Protein AF-A0A8S3CW20-F1 (afdb_monomer)

Sequence (59 aa):
MDEFDEYADDLAYSKRASGISYTRQIDSSTCGRPTIAPKLTERIYGGSVAIPHSWPWIG

Radius of gyration: 22.28 Å; Cα contacts (8 Å, |Δi|>4): 17; chains: 1; bounding box: 32×30×59 Å

Solvent-accessible surface area (backbone atoms only — not comparable to full-atom values): 4159 Å² total; per-residue (Å²): 136,84,66,72,62,57,56,53,50,53,52,50,50,51,29,62,75,68,68,57,63,88,62,80,84,70,67,72,88,58,62,96,61,56,95,41,75,65,92,73,92,66,84,87,68,98,67,74,87,74,63,87,66,28,56,78,83,73,127

Structure (mmCIF, N/CA/C/O backbone):
data_AF-A0A8S3CW20-F1
#
_entry.id   AF-A0A8S3CW20-F1
#
loop_
_atom_site.group_PDB
_atom_site.id
_atom_site.type_symbol
_atom_site.label_atom_id
_atom_site.label_alt_id
_atom_site.label_comp_id
_atom_site.label_asym_id
_atom_site.label_entity_id
_atom_site.label_seq_id
_atom_site.pdbx_PDB_ins_code
_atom_site.Cartn_x
_atom_site.Cartn_y
_atom_site.Cartn_z
_atom_site.occupancy
_atom_site.B_iso_or_equiv
_atom_site.auth_seq_id
_atom_site.auth_comp_id
_atom_site.auth_asym_id
_atom_site.auth_atom_id
_atom_site.pdbx_PDB_model_num
ATOM 1 N N . MET A 1 1 ? 26.444 -24.120 -39.451 1.00 57.69 1 MET A N 1
ATOM 2 C CA . MET A 1 1 ? 26.184 -23.205 -38.320 1.00 57.69 1 MET A CA 1
ATOM 3 C C . MET A 1 1 ? 25.951 -21.835 -38.950 1.00 57.69 1 MET A C 1
ATOM 5 O O . MET A 1 1 ? 26.196 -21.754 -40.143 1.00 57.69 1 MET A O 1
ATOM 9 N N . ASP A 1 2 ? 25.419 -20.834 -38.247 1.00 53.09 2 ASP A N 1
ATOM 10 C CA . ASP A 1 2 ? 25.274 -19.452 -38.769 1.00 53.09 2 ASP A CA 1
ATOM 11 C C . ASP A 1 2 ? 23.993 -19.093 -39.564 1.00 53.09 2 ASP A C 1
ATOM 13 O O . ASP A 1 2 ? 24.060 -18.350 -40.530 1.00 53.09 2 ASP A O 1
ATOM 17 N N . GLU A 1 3 ? 22.807 -19.562 -39.154 1.00 58.97 3 GLU A N 1
ATOM 18 C CA . GLU A 1 3 ? 21.526 -18.947 -39.607 1.00 58.97 3 GLU A CA 1
ATOM 19 C C . GLU A 1 3 ? 20.628 -18.524 -38.433 1.00 58.97 3 GLU A C 1
ATOM 21 O O . GLU A 1 3 ? 19.826 -17.598 -38.521 1.00 58.97 3 GLU A O 1
ATOM 26 N N . PHE A 1 4 ? 20.811 -19.158 -37.274 1.00 60.47 4 PHE A N 1
ATOM 27 C CA . PHE A 1 4 ? 20.099 -18.797 -36.052 1.00 60.47 4 PHE A CA 1
ATOM 28 C C . PHE A 1 4 ? 20.652 -17.519 -35.403 1.00 60.47 4 PHE A C 1
ATOM 30 O O . PHE A 1 4 ? 19.893 -16.739 -34.828 1.00 60.47 4 PHE A O 1
ATOM 37 N N . ASP A 1 5 ? 21.962 -17.299 -35.523 1.00 60.47 5 ASP A N 1
ATOM 38 C CA . ASP A 1 5 ? 22.642 -16.165 -34.896 1.00 60.47 5 ASP A CA 1
ATOM 39 C C . ASP A 1 5 ?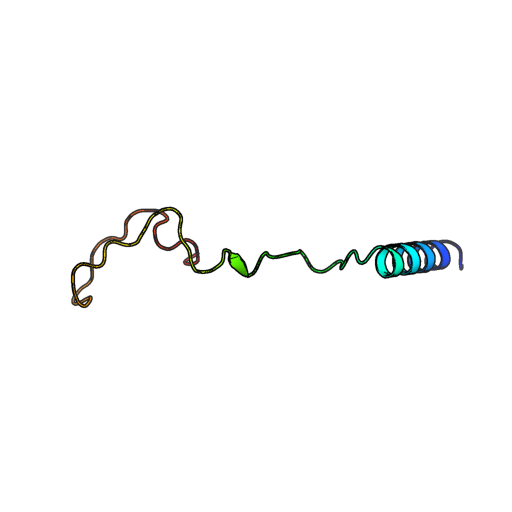 22.386 -14.850 -35.658 1.00 60.47 5 ASP A C 1
ATOM 41 O O . ASP A 1 5 ? 22.247 -13.799 -35.036 1.00 60.47 5 ASP A O 1
ATOM 45 N N . GLU A 1 6 ? 22.189 -14.911 -36.980 1.00 60.94 6 GLU A N 1
ATOM 46 C CA . GLU A 1 6 ? 21.855 -13.748 -37.821 1.00 60.94 6 GLU A CA 1
ATOM 47 C C . GLU A 1 6 ? 20.467 -13.169 -37.481 1.00 60.94 6 GLU A C 1
ATOM 49 O O . GLU A 1 6 ? 20.304 -11.959 -37.318 1.00 60.94 6 GLU A O 1
ATOM 54 N N . TYR A 1 7 ? 19.472 -14.033 -37.240 1.00 69.81 7 TYR A N 1
ATOM 55 C CA . TYR A 1 7 ? 18.123 -13.609 -36.844 1.00 69.81 7 TYR A CA 1
ATOM 56 C C . TYR A 1 7 ? 18.097 -12.888 -35.484 1.00 69.81 7 TYR A C 1
ATOM 58 O O . TYR A 1 7 ? 17.280 -11.989 -35.252 1.00 69.81 7 TYR A O 1
ATOM 66 N N . ALA A 1 8 ? 18.981 -13.281 -34.563 1.00 67.50 8 ALA A N 1
ATOM 67 C CA . ALA A 1 8 ? 19.081 -12.658 -33.249 1.00 67.50 8 ALA A CA 1
ATOM 68 C C . ALA A 1 8 ? 19.650 -11.230 -33.333 1.00 67.50 8 ALA A C 1
ATOM 70 O O . ALA A 1 8 ? 19.166 -10.342 -32.620 1.00 67.50 8 ALA A O 1
ATOM 71 N N . ASP A 1 9 ? 20.606 -10.997 -34.235 1.00 73.00 9 ASP A N 1
ATOM 72 C CA . ASP A 1 9 ? 21.210 -9.685 -34.473 1.00 73.00 9 ASP A CA 1
ATOM 73 C C . ASP A 1 9 ? 20.244 -8.722 -35.174 1.00 73.00 9 ASP A C 1
ATOM 75 O O . ASP A 1 9 ? 20.109 -7.573 -34.741 1.00 73.00 9 ASP A O 1
ATOM 79 N N . ASP A 1 10 ? 19.482 -9.192 -36.165 1.00 73.75 10 ASP A N 1
ATOM 80 C CA . ASP A 1 10 ? 18.448 -8.391 -36.834 1.00 73.75 10 ASP A CA 1
ATOM 81 C C . ASP A 1 10 ? 17.336 -7.963 -35.868 1.00 73.75 10 ASP A C 1
ATOM 83 O O . ASP A 1 10 ? 16.893 -6.805 -35.853 1.00 73.75 10 ASP A O 1
ATOM 87 N N . LEU A 1 11 ? 16.902 -8.880 -34.997 1.00 71.38 11 LEU A N 1
ATOM 88 C CA . LEU A 1 11 ? 15.911 -8.581 -33.970 1.00 71.38 11 LEU A CA 1
ATOM 89 C C . LEU A 1 11 ? 16.466 -7.580 -32.945 1.00 71.38 11 LEU A C 1
ATOM 91 O O . LEU A 1 11 ? 15.745 -6.680 -32.504 1.00 71.38 11 LEU A O 1
ATOM 95 N N . ALA A 1 12 ? 17.741 -7.710 -32.569 1.00 72.69 12 ALA A N 1
ATOM 96 C CA . ALA A 1 12 ? 18.408 -6.775 -31.671 1.00 72.69 12 ALA A CA 1
ATOM 97 C C . ALA A 1 12 ? 18.561 -5.385 -32.313 1.00 72.69 12 ALA A C 1
ATOM 99 O O . ALA A 1 12 ? 18.294 -4.376 -31.651 1.00 72.69 12 ALA A O 1
ATOM 100 N N . TYR A 1 13 ? 18.909 -5.324 -33.603 1.00 72.31 13 TYR A N 1
ATOM 101 C CA . TYR A 1 13 ? 19.017 -4.090 -34.378 1.00 72.31 13 TYR A CA 1
ATOM 102 C C . TYR A 1 13 ? 17.664 -3.380 -34.482 1.00 72.31 13 TYR A C 1
ATOM 104 O O . TYR A 1 13 ? 17.551 -2.200 -34.142 1.00 72.31 13 TYR A O 1
ATOM 112 N N . SER A 1 14 ? 16.610 -4.120 -34.840 1.00 72.56 14 SER A N 1
ATOM 113 C CA . SER A 1 14 ? 15.240 -3.607 -34.927 1.00 72.56 14 SER A CA 1
ATOM 114 C C . SER A 1 14 ? 14.724 -3.092 -33.577 1.00 72.56 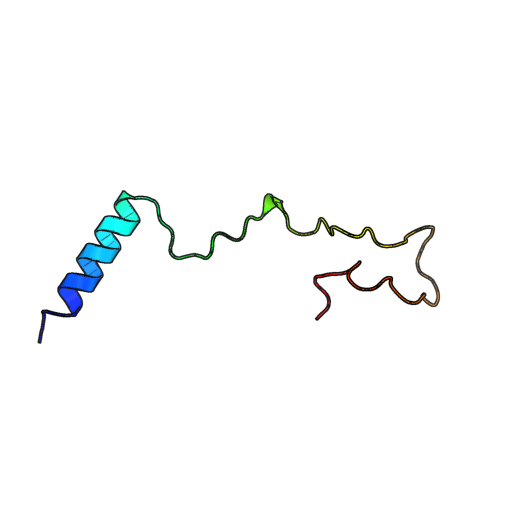14 SER A C 1
ATOM 116 O O . SER A 1 14 ? 14.198 -1.980 -33.488 1.00 72.56 14 SER A O 1
ATOM 118 N N . LYS A 1 15 ? 14.947 -3.834 -32.482 1.00 68.19 15 LYS A N 1
ATOM 119 C CA . LYS A 1 15 ? 14.535 -3.400 -31.136 1.00 68.19 15 LYS A CA 1
ATOM 120 C C . LYS A 1 15 ? 15.288 -2.163 -30.659 1.00 68.19 15 LYS A C 1
ATOM 122 O O . LYS A 1 15 ? 14.685 -1.301 -30.017 1.00 68.19 15 LYS A O 1
ATOM 127 N N . ARG A 1 16 ? 16.573 -2.038 -31.008 1.00 65.25 16 ARG A N 1
ATOM 128 C CA . ARG A 1 16 ? 17.391 -0.863 -30.682 1.00 65.25 16 ARG A CA 1
ATOM 129 C C . ARG A 1 16 ? 16.978 0.368 -31.490 1.00 65.25 16 ARG A C 1
ATOM 131 O O . ARG A 1 16 ? 16.920 1.453 -30.920 1.00 65.25 16 ARG A O 1
ATOM 138 N N . ALA A 1 17 ? 16.627 0.195 -32.765 1.00 70.50 17 ALA A N 1
ATOM 139 C CA . ALA A 1 17 ? 16.090 1.257 -33.616 1.00 70.50 17 ALA A CA 1
ATOM 140 C C . ALA A 1 17 ? 14.672 1.695 -33.193 1.00 70.50 17 ALA A C 1
ATOM 142 O O . ALA A 1 17 ? 14.339 2.873 -33.283 1.00 70.50 17 ALA A O 1
ATOM 143 N N . SER A 1 18 ? 13.860 0.766 -32.672 1.00 68.00 18 SER A N 1
ATOM 144 C CA . SER A 1 18 ? 12.500 1.028 -32.181 1.00 68.00 18 SER A CA 1
ATOM 145 C C . SER A 1 18 ? 12.438 1.517 -30.722 1.00 68.00 18 SER A C 1
ATOM 147 O O . SER A 1 18 ? 11.343 1.783 -30.225 1.00 68.00 18 SER A O 1
ATOM 149 N N . GLY A 1 19 ? 13.567 1.606 -30.006 1.00 62.16 19 GLY A N 1
ATOM 150 C CA . GLY A 1 19 ? 13.599 1.999 -28.589 1.00 62.16 19 GLY A CA 1
ATOM 151 C C . GLY A 1 19 ? 12.950 0.989 -27.630 1.00 62.16 19 GLY A C 1
ATOM 152 O O . GLY A 1 19 ? 12.681 1.318 -26.474 1.00 62.16 19 GLY A O 1
ATOM 153 N N . ILE A 1 20 ? 12.695 -0.241 -28.085 1.00 64.12 20 ILE A N 1
ATOM 154 C CA . ILE A 1 20 ? 12.064 -1.290 -27.282 1.00 64.12 20 ILE A CA 1
ATOM 155 C C . ILE A 1 20 ? 13.148 -1.922 -26.412 1.00 64.12 20 ILE A C 1
ATOM 157 O O . ILE A 1 20 ? 13.857 -2.842 -26.821 1.00 64.12 20 ILE A O 1
ATOM 161 N N . SER A 1 21 ? 13.284 -1.414 -25.191 1.00 68.69 21 SER A N 1
ATOM 162 C CA . SER A 1 21 ? 14.106 -2.061 -24.176 1.00 68.69 21 SER A CA 1
ATOM 163 C C . SER A 1 21 ? 13.472 -3.397 -23.781 1.00 68.69 21 SER A C 1
ATOM 165 O O . SER A 1 21 ? 12.314 -3.447 -23.379 1.00 68.69 21 SER A O 1
ATOM 167 N N . TYR A 1 22 ? 14.233 -4.492 -23.856 1.00 63.66 22 TYR A N 1
ATOM 168 C CA . TYR A 1 22 ? 13.806 -5.797 -23.328 1.00 63.66 22 TYR A CA 1
ATOM 169 C C . TYR A 1 22 ? 13.740 -5.809 -21.789 1.00 63.66 22 TYR A C 1
ATOM 171 O O . TYR A 1 22 ? 13.293 -6.780 -21.178 1.00 63.66 22 TYR A O 1
ATOM 179 N N . THR A 1 23 ? 14.165 -4.724 -21.132 1.00 62.53 23 THR A N 1
ATOM 180 C CA . THR A 1 23 ? 13.844 -4.515 -19.724 1.00 62.53 23 THR A CA 1
ATOM 181 C C . THR A 1 23 ? 12.341 -4.348 -19.621 1.00 62.53 23 THR A C 1
ATOM 183 O O . THR A 1 23 ? 11.788 -3.418 -20.207 1.00 62.53 23 THR A O 1
ATOM 186 N N . ARG A 1 24 ? 11.686 -5.225 -18.857 1.00 66.62 24 ARG A N 1
ATOM 187 C CA . ARG A 1 24 ? 10.301 -5.039 -18.428 1.00 66.62 24 ARG A CA 1
ATOM 188 C C . ARG A 1 24 ? 10.142 -3.568 -18.036 1.00 66.62 24 ARG A C 1
ATOM 190 O O . ARG A 1 24 ? 10.822 -3.127 -17.110 1.00 66.62 24 ARG A O 1
ATOM 197 N N . GLN A 1 25 ? 9.334 -2.815 -18.783 1.00 66.69 25 GLN A N 1
ATOM 198 C CA . GLN A 1 25 ? 8.973 -1.445 -18.428 1.00 66.69 25 GLN A CA 1
ATOM 199 C C . GLN A 1 25 ? 8.158 -1.539 -17.138 1.00 66.69 25 GLN A C 1
ATOM 201 O O . GLN A 1 25 ? 6.942 -1.678 -17.144 1.00 66.69 25 GLN A O 1
ATOM 206 N N . ILE A 1 26 ? 8.867 -1.620 -16.016 1.00 70.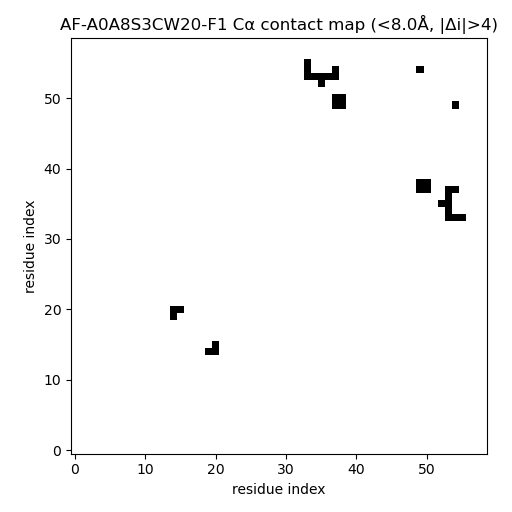38 26 ILE A N 1
ATOM 207 C CA . ILE A 1 26 ? 8.303 -1.432 -14.694 1.00 70.38 26 ILE A CA 1
ATOM 208 C C . ILE A 1 26 ? 8.153 0.077 -14.612 1.00 70.38 26 ILE A C 1
ATOM 210 O O . ILE A 1 26 ? 9.146 0.792 -14.460 1.00 70.38 26 ILE A O 1
ATOM 214 N N . ASP A 1 27 ? 6.928 0.553 -14.780 1.00 69.69 27 ASP A N 1
ATOM 215 C CA . ASP A 1 27 ? 6.608 1.955 -14.578 1.00 69.69 27 ASP A CA 1
ATOM 216 C C . ASP A 1 27 ? 6.968 2.325 -13.131 1.00 69.69 27 ASP A C 1
ATOM 218 O O . ASP A 1 27 ? 6.269 2.004 -12.169 1.00 69.69 27 ASP A O 1
ATOM 222 N N . SER A 1 28 ? 8.120 2.976 -12.952 1.00 68.25 28 SER A N 1
ATOM 223 C CA . SER A 1 28 ? 8.608 3.409 -11.636 1.00 68.25 28 SER A CA 1
ATOM 224 C C . SER A 1 28 ? 7.704 4.471 -11.010 1.00 68.25 28 SER A C 1
ATOM 226 O O . SER A 1 28 ? 7.753 4.704 -9.806 1.00 68.25 28 SER A O 1
ATOM 228 N N . SER A 1 29 ? 6.844 5.094 -11.813 1.00 72.62 29 SER A N 1
ATOM 229 C CA . SER A 1 29 ? 5.893 6.120 -11.395 1.00 72.62 29 SER A CA 1
ATOM 230 C C . SER A 1 29 ? 4.755 5.589 -10.513 1.00 72.62 29 SER A C 1
ATOM 232 O O . SER A 1 29 ? 4.088 6.387 -9.848 1.00 72.62 29 SER A O 1
ATOM 234 N N . THR A 1 30 ? 4.530 4.269 -10.470 1.00 81.00 30 THR A N 1
ATOM 235 C CA . THR A 1 30 ? 3.427 3.651 -9.711 1.00 81.00 30 THR A CA 1
ATOM 236 C C . THR A 1 30 ? 3.875 2.855 -8.484 1.00 81.00 30 THR A C 1
ATOM 238 O O . THR A 1 30 ? 3.027 2.352 -7.746 1.00 81.00 30 THR A O 1
ATOM 241 N N . CYS A 1 31 ? 5.178 2.734 -8.213 1.00 83.75 31 CYS A N 1
ATOM 242 C CA . CYS A 1 31 ? 5.646 2.047 -7.008 1.00 83.75 31 CYS A CA 1
ATOM 243 C C . CYS A 1 31 ? 5.341 2.866 -5.735 1.00 83.75 31 CYS A C 1
ATOM 245 O O . CYS A 1 31 ? 5.201 4.088 -5.769 1.00 83.75 31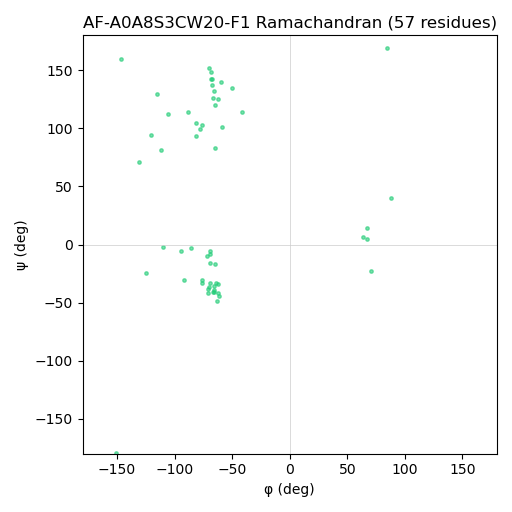 CYS A O 1
ATOM 247 N N . GLY A 1 32 ? 5.161 2.185 -4.598 1.00 88.12 32 GLY A N 1
ATOM 248 C CA . GLY A 1 32 ? 4.885 2.832 -3.305 1.00 88.12 32 GLY A CA 1
ATOM 249 C C . GLY A 1 32 ? 3.525 3.539 -3.186 1.00 88.12 32 GLY A C 1
ATOM 250 O O . GLY A 1 32 ? 3.253 4.157 -2.160 1.00 88.12 32 GLY A O 1
ATOM 251 N N . ARG A 1 33 ? 2.658 3.445 -4.203 1.00 90.69 33 ARG A N 1
ATOM 252 C CA . ARG A 1 33 ? 1.309 4.032 -4.221 1.00 90.69 33 ARG A CA 1
ATOM 253 C C . ARG A 1 33 ? 0.252 2.924 -4.198 1.00 90.69 33 ARG A C 1
ATOM 255 O O . ARG A 1 33 ? -0.245 2.542 -5.256 1.00 90.69 33 ARG A O 1
ATOM 262 N N . PRO A 1 34 ? -0.068 2.357 -3.022 1.00 91.25 34 PRO A N 1
ATOM 263 C CA . PRO A 1 34 ? -1.038 1.277 -2.943 1.00 91.25 34 PRO A CA 1
ATOM 264 C C . PRO A 1 34 ? -2.446 1.790 -3.266 1.00 91.25 34 PRO A C 1
ATOM 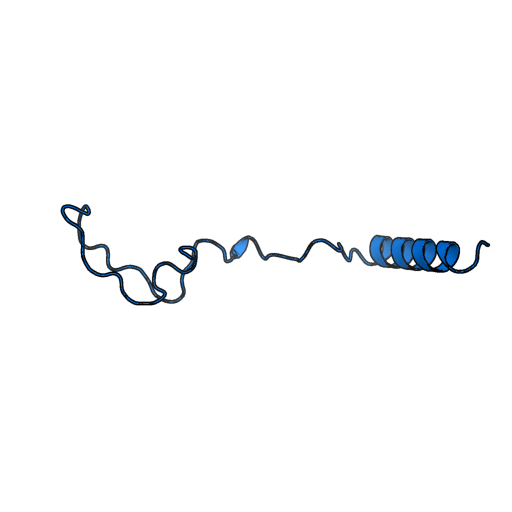266 O O . PRO A 1 34 ? -2.832 2.880 -2.848 1.00 91.25 34 PRO A O 1
ATOM 269 N N . THR A 1 35 ? -3.234 0.978 -3.973 1.00 92.81 35 THR A N 1
ATOM 270 C CA . THR A 1 35 ? -4.653 1.272 -4.244 1.00 92.81 35 THR A CA 1
ATOM 271 C C . THR A 1 35 ? -5.467 1.349 -2.950 1.00 92.81 35 THR A C 1
ATOM 273 O O . THR A 1 35 ? -6.393 2.147 -2.846 1.00 92.81 35 THR A O 1
ATOM 276 N N . ILE A 1 36 ? -5.102 0.539 -1.952 1.00 94.88 36 ILE A N 1
ATOM 277 C CA . ILE A 1 36 ? -5.687 0.557 -0.610 1.00 94.88 36 ILE A CA 1
ATOM 278 C C . ILE A 1 36 ? -4.678 1.209 0.332 1.00 94.88 36 ILE A C 1
ATOM 280 O O . ILE A 1 36 ? -3.615 0.650 0.596 1.00 94.88 36 ILE A O 1
ATOM 284 N N . ALA A 1 37 ? -5.007 2.393 0.846 1.00 93.75 37 ALA A N 1
ATOM 285 C CA . ALA A 1 37 ? -4.133 3.093 1.777 1.00 93.75 37 ALA A CA 1
ATOM 286 C C . ALA A 1 37 ? -4.029 2.337 3.119 1.00 93.75 37 ALA A C 1
ATOM 288 O O . ALA A 1 37 ? -5.048 1.881 3.651 1.00 93.75 37 ALA A O 1
ATOM 289 N N . PRO A 1 38 ? -2.826 2.214 3.705 1.00 93.44 38 PRO A N 1
ATOM 290 C CA . PRO A 1 38 ? -2.671 1.643 5.033 1.00 93.44 38 PRO A CA 1
ATOM 291 C C . PRO 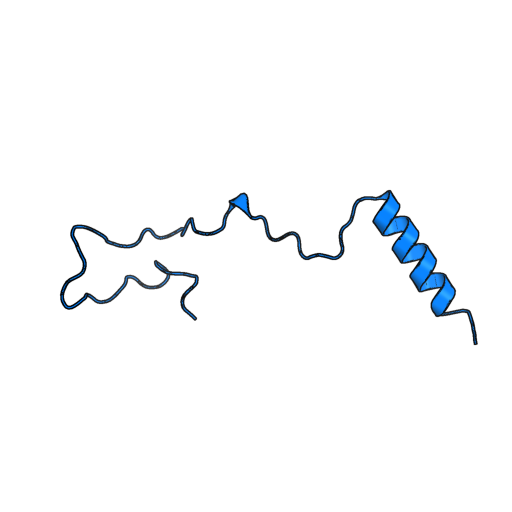A 1 38 ? -3.297 2.546 6.098 1.00 93.44 38 PRO A C 1
ATOM 293 O O . PRO A 1 38 ? -3.203 3.774 6.048 1.00 93.44 38 PRO A O 1
ATOM 296 N N . LYS A 1 39 ? -3.916 1.928 7.105 1.00 91.81 39 LYS A N 1
ATOM 297 C CA . LYS A 1 39 ? -4.497 2.645 8.242 1.00 91.81 39 LYS A CA 1
ATOM 298 C C . LYS A 1 39 ? -3.390 3.066 9.215 1.00 91.81 39 LYS A C 1
ATOM 300 O O . LYS A 1 39 ? -2.945 2.261 10.027 1.00 91.81 39 LYS A O 1
ATOM 305 N N . LEU A 1 40 ? -2.965 4.326 9.131 1.00 88.31 40 LEU A N 1
ATOM 306 C CA . LEU A 1 40 ? -1.956 4.936 10.003 1.00 88.31 40 LEU A CA 1
ATOM 307 C C . LEU A 1 40 ? -2.571 6.137 10.727 1.00 88.31 40 LEU A C 1
ATOM 309 O O . LEU A 1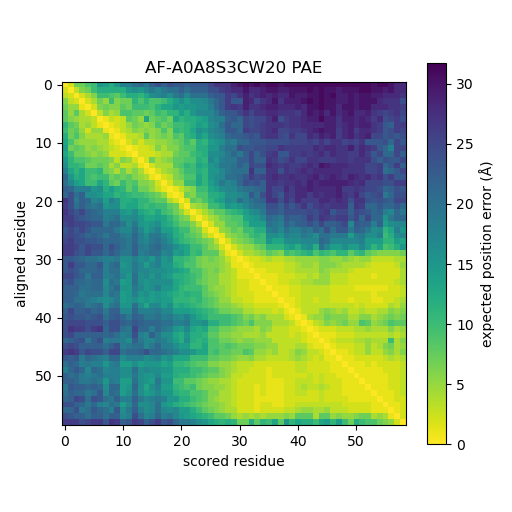 40 ? -2.630 7.232 10.178 1.00 88.31 40 LEU A O 1
ATOM 313 N N . THR A 1 41 ? -3.076 5.931 11.940 1.00 83.25 41 THR A N 1
ATOM 314 C CA . THR A 1 41 ? -3.617 7.026 12.766 1.00 83.25 41 THR A CA 1
ATOM 315 C C . THR A 1 41 ? -2.560 7.623 13.691 1.00 83.25 41 THR A C 1
ATOM 317 O O . THR A 1 41 ? -2.612 8.807 13.996 1.00 83.25 41 THR A O 1
ATOM 320 N N . GLU A 1 42 ? -1.590 6.814 14.122 1.00 87.06 42 GLU A N 1
ATOM 321 C CA . GLU A 1 42 ? -0.572 7.155 15.117 1.00 87.06 42 GLU A CA 1
ATOM 322 C C . GLU A 1 42 ? 0.722 6.366 14.848 1.00 87.06 42 GLU A C 1
ATOM 324 O O . GLU A 1 42 ? 0.805 5.565 13.911 1.00 87.06 42 GLU A O 1
ATOM 329 N N . ARG A 1 43 ? 1.746 6.568 15.686 1.00 90.56 43 ARG A N 1
ATOM 330 C CA . ARG A 1 43 ? 2.924 5.691 15.705 1.00 90.56 43 ARG A CA 1
ATOM 331 C C . ARG A 1 43 ? 2.494 4.258 16.025 1.00 90.56 43 ARG A C 1
ATOM 333 O O . ARG A 1 43 ? 1.655 4.029 16.891 1.00 90.56 43 ARG A O 1
ATOM 340 N N . ILE A 1 44 ? 3.103 3.290 15.351 1.00 90.19 44 ILE A N 1
ATOM 341 C CA . ILE A 1 44 ? 2.762 1.880 15.536 1.00 90.19 44 ILE A CA 1
ATOM 342 C C . ILE A 1 44 ? 3.479 1.351 16.785 1.00 90.19 44 ILE A C 1
ATOM 344 O O . ILE A 1 44 ? 4.676 1.080 16.750 1.00 90.19 44 ILE A O 1
ATOM 348 N N . TYR A 1 45 ? 2.734 1.184 17.878 1.00 90.19 45 TYR A N 1
ATOM 349 C CA . TYR A 1 45 ? 3.177 0.496 19.095 1.00 90.19 45 TYR A CA 1
ATOM 350 C C . TYR A 1 45 ? 2.332 -0.766 19.294 1.00 90.19 45 TYR A C 1
ATOM 352 O O . TYR A 1 45 ? 1.111 -0.700 19.195 1.00 90.19 45 TYR A O 1
ATOM 360 N N . GLY A 1 46 ? 2.956 -1.928 19.514 1.00 91.50 46 GLY A N 1
ATOM 361 C CA . GLY A 1 46 ? 2.256 -3.221 19.659 1.00 91.50 46 GLY A CA 1
ATOM 362 C C . GLY A 1 46 ? 1.623 -3.777 18.371 1.00 91.50 46 GLY A C 1
ATOM 363 O O . GLY A 1 46 ? 1.476 -4.987 18.239 1.00 91.50 46 GLY A O 1
ATOM 364 N N . GLY A 1 47 ? 1.335 -2.917 17.392 1.00 89.56 47 GLY A N 1
ATOM 365 C CA . GLY A 1 47 ? 0.813 -3.295 16.084 1.00 89.56 47 GLY A CA 1
ATOM 366 C C . GLY A 1 47 ? -0.706 -3.458 16.052 1.00 89.56 47 GLY A C 1
ATOM 367 O O . GLY A 1 47 ? -1.396 -3.455 17.066 1.00 89.56 47 GLY A O 1
ATOM 368 N N . SER A 1 48 ? -1.235 -3.584 14.840 1.00 91.06 48 SER A N 1
ATOM 369 C CA . SER A 1 48 ? -2.612 -4.003 14.588 1.00 91.06 48 SER A CA 1
ATOM 370 C C . SER A 1 48 ? -2.653 -4.810 13.295 1.00 91.06 48 SER A C 1
ATOM 372 O O . SER A 1 48 ? -1.725 -4.737 12.485 1.00 91.06 48 SER A O 1
ATOM 374 N N . VAL A 1 49 ? -3.705 -5.609 13.113 1.00 92.69 49 VAL A N 1
ATOM 375 C CA . VAL A 1 49 ? -3.878 -6.388 11.884 1.00 92.69 49 VAL A CA 1
ATOM 376 C C . VAL A 1 49 ? -4.008 -5.431 10.703 1.00 92.69 49 VAL A C 1
ATOM 378 O O . VAL A 1 49 ? -4.849 -4.529 10.707 1.00 92.69 49 VAL A O 1
ATOM 381 N N . ALA A 1 50 ? -3.159 -5.627 9.695 1.00 93.31 50 ALA A N 1
ATOM 382 C CA . ALA A 1 50 ? -3.198 -4.835 8.479 1.00 93.31 50 ALA A CA 1
ATOM 383 C C . ALA A 1 50 ? -4.463 -5.136 7.668 1.00 93.31 50 ALA A C 1
ATOM 385 O O . ALA A 1 50 ? -4.956 -6.265 7.637 1.00 93.31 50 ALA A O 1
ATOM 386 N N . ILE A 1 51 ? -4.953 -4.121 6.960 1.00 94.75 51 ILE A N 1
ATOM 387 C CA . ILE A 1 51 ? -6.000 -4.318 5.961 1.00 94.75 51 ILE A CA 1
ATOM 388 C C . ILE A 1 51 ? -5.393 -5.166 4.830 1.00 94.75 51 ILE A C 1
ATOM 390 O O . ILE A 1 51 ? -4.292 -4.848 4.366 1.00 94.75 51 ILE A O 1
ATOM 394 N N . PRO A 1 52 ? -6.067 -6.232 4.369 1.00 94.88 52 PRO A N 1
ATOM 395 C CA . PRO A 1 52 ? -5.574 -7.026 3.251 1.00 94.88 52 PRO A CA 1
ATOM 396 C C . PRO A 1 52 ? -5.203 -6.146 2.05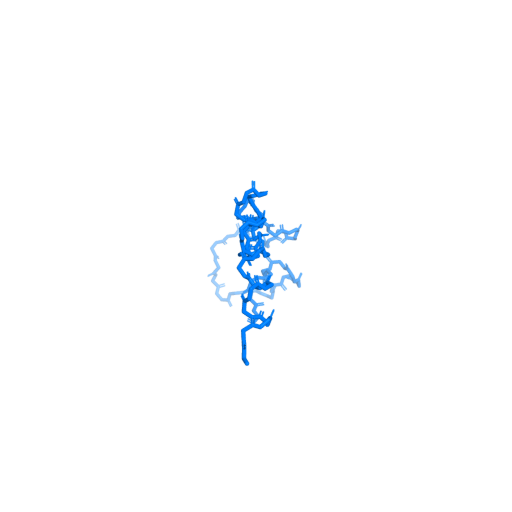2 1.00 94.88 52 PRO A C 1
ATOM 398 O O . PRO A 1 52 ? -5.938 -5.227 1.693 1.00 94.88 52 PRO A O 1
ATOM 401 N N . HIS A 1 53 ? -4.044 -6.422 1.450 1.00 93.69 53 HIS A N 1
ATOM 402 C CA . HIS A 1 53 ? -3.489 -5.698 0.297 1.00 93.69 53 HIS A CA 1
ATOM 403 C C . HIS A 1 53 ? -3.141 -4.211 0.514 1.00 93.69 53 HIS A C 1
ATOM 405 O O . HIS A 1 53 ? -2.708 -3.561 -0.436 1.00 93.69 53 HIS A O 1
ATOM 411 N N . SER A 1 54 ? -3.229 -3.667 1.737 1.00 95.06 54 SER A N 1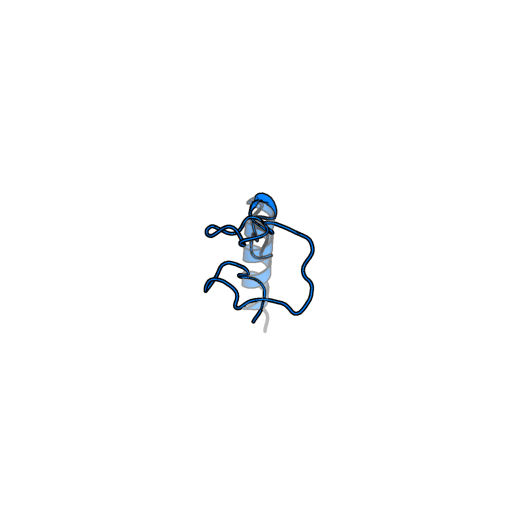
ATOM 412 C CA . SER A 1 54 ? -2.778 -2.288 2.006 1.00 95.06 54 SER A CA 1
ATOM 413 C C . SER A 1 54 ? -1.252 -2.121 1.984 1.00 95.06 54 SER A C 1
ATOM 415 O O . SER A 1 54 ? -0.746 -1.003 2.020 1.00 95.06 54 SER A O 1
ATOM 417 N N . TRP A 1 55 ? -0.522 -3.239 1.938 1.00 94.50 55 TRP A N 1
ATOM 418 C CA . TRP A 1 55 ? 0.938 -3.327 1.850 1.00 94.50 55 TRP A CA 1
ATOM 419 C C . TRP A 1 55 ? 1.333 -4.310 0.731 1.00 94.50 55 TRP A C 1
ATOM 421 O O . TRP A 1 55 ? 1.776 -5.419 1.016 1.00 94.50 55 TRP A O 1
ATOM 431 N N . PRO A 1 56 ? 1.140 -3.954 -0.552 1.00 92.50 56 PRO A N 1
ATOM 432 C CA . PRO A 1 56 ? 1.222 -4.896 -1.677 1.00 92.50 56 PRO A CA 1
ATOM 433 C C . PRO A 1 56 ? 2.631 -5.431 -1.980 1.00 92.50 56 PRO A C 1
ATOM 435 O O . PRO A 1 56 ? 2.784 -6.319 -2.809 1.00 92.50 56 PRO A O 1
ATOM 438 N N . TRP A 1 57 ? 3.658 -4.885 -1.335 1.00 91.25 57 TRP A N 1
ATOM 439 C CA . TRP A 1 57 ? 5.053 -5.313 -1.462 1.00 91.25 57 TRP A CA 1
ATOM 440 C C . TRP A 1 57 ? 5.486 -6.323 -0.396 1.00 91.25 57 TRP A C 1
ATOM 442 O O . TRP A 1 57 ? 6.621 -6.786 -0.441 1.00 91.25 57 TRP A O 1
ATOM 452 N N . ILE A 1 58 ? 4.629 -6.628 0.582 1.00 84.00 58 ILE A N 1
ATOM 453 C CA . ILE A 1 58 ? 4.891 -7.688 1.555 1.00 84.00 58 ILE A CA 1
ATOM 454 C C . ILE A 1 58 ? 4.357 -9.004 0.966 1.00 84.00 58 ILE A C 1
ATOM 456 O O . ILE A 1 58 ? 3.159 -9.139 0.714 1.00 84.00 58 ILE A O 1
ATOM 460 N N . GLY A 1 59 ? 5.270 -9.934 0.683 1.00 67.56 59 GLY A N 1
ATOM 461 C CA . GLY A 1 59 ? 5.014 -11.228 0.050 1.00 67.56 59 GLY A CA 1
ATOM 462 C C . GLY A 1 59 ? 6.292 -12.040 -0.051 1.00 67.56 59 GLY A C 1
ATOM 463 O O . GLY A 1 59 ? 7.301 -11.459 -0.508 1.00 67.56 59 GLY A O 1
#

Mean predicted aligned error: 13.64 Å

pLDDT: mean 78.46, std 12.83, range [53.09, 95.06]

Foldseek 3Di:
DPPVVVVVVVVVVVCVVVVPDPPDPPPPVCPPPFPAAWDPPDPADPHDDTDPRNPVPPD

Nearest PDB structures (foldseek):
  6nu2-assembly1_A1  TM=2.894E-01  e=7.063E+00  Homo sapiens

Organism: NCBI:txid392030

Secondary structure (DSSP, 8-state):
--SHHHHHHHHHHHHHHTT--SS----GGGTT--SS----SS--SS--PPPTTSSTT--